Protein AF-A0A7S1SN44-F1 (afdb_monomer)

Structure (mmCIF, N/CA/C/O backbone):
data_AF-A0A7S1SN44-F1
#
_entry.id   AF-A0A7S1SN44-F1
#
loop_
_atom_site.group_PDB
_atom_site.id
_atom_site.type_symbol
_atom_site.label_atom_id
_atom_site.label_alt_id
_atom_site.label_comp_id
_atom_site.label_asym_id
_atom_site.label_entity_id
_atom_site.label_seq_id
_atom_site.pdbx_PDB_ins_code
_atom_site.Cartn_x
_atom_site.Cartn_y
_atom_site.Cartn_z
_atom_site.occupancy
_atom_site.B_iso_or_equiv
_atom_site.auth_seq_id
_atom_site.auth_comp_id
_atom_site.auth_asym_id
_atom_site.auth_atom_id
_atom_site.pdbx_PDB_model_num
ATOM 1 N N . GLY A 1 1 ? 2.705 11.035 12.540 1.00 63.16 1 GLY A N 1
ATOM 2 C CA . GLY A 1 1 ? 3.639 9.906 12.657 1.00 63.16 1 GLY A CA 1
ATOM 3 C C . GLY A 1 1 ? 4.925 10.201 11.920 1.00 63.16 1 GLY A C 1
ATOM 4 O O . GLY A 1 1 ? 4.952 11.113 11.094 1.00 63.16 1 GLY A O 1
ATOM 5 N N . GLU A 1 2 ? 5.963 9.446 12.253 1.00 80.94 2 GLU A N 1
ATOM 6 C CA . GLU A 1 2 ? 7.242 9.376 11.538 1.00 80.94 2 GLU A CA 1
ATOM 7 C C . GLU A 1 2 ? 7.059 8.723 10.154 1.00 80.94 2 GLU A C 1
ATOM 9 O O . GLU A 1 2 ? 6.075 8.010 9.936 1.00 80.94 2 GLU A O 1
ATOM 14 N N . VAL A 1 3 ? 7.963 9.007 9.213 1.00 87.00 3 VAL A N 1
ATOM 15 C CA . VAL A 1 3 ? 8.028 8.318 7.915 1.00 87.00 3 VAL A CA 1
ATOM 16 C C . VAL A 1 3 ? 8.972 7.133 8.061 1.00 87.00 3 VAL A C 1
ATOM 18 O O . VAL A 1 3 ? 10.129 7.312 8.424 1.00 87.00 3 VAL A O 1
ATOM 21 N N . MET A 1 4 ? 8.475 5.938 7.765 1.00 85.94 4 MET A N 1
ATOM 22 C CA . MET A 1 4 ? 9.231 4.695 7.847 1.00 85.94 4 MET A CA 1
ATOM 23 C C . MET A 1 4 ? 9.563 4.213 6.440 1.00 85.94 4 MET A C 1
ATOM 25 O O . MET A 1 4 ? 8.659 3.922 5.660 1.00 85.94 4 MET A O 1
ATOM 29 N N . SER A 1 5 ? 10.844 4.103 6.109 1.00 83.88 5 SER A N 1
ATOM 30 C CA . SER A 1 5 ? 11.276 3.480 4.854 1.00 83.88 5 SER A CA 1
ATOM 31 C C . SER A 1 5 ? 11.334 1.959 4.983 1.00 83.88 5 SER A C 1
ATOM 33 O O . SER A 1 5 ? 11.447 1.410 6.088 1.00 83.88 5 SER A O 1
ATOM 35 N N . PHE A 1 6 ? 11.309 1.264 3.848 1.00 82.75 6 PHE A N 1
ATOM 36 C CA . PHE A 1 6 ? 11.704 -0.139 3.802 1.00 82.75 6 PHE A CA 1
ATOM 37 C C . PHE A 1 6 ? 13.103 -0.265 4.396 1.00 82.75 6 PHE A C 1
ATOM 39 O O . PHE A 1 6 ? 14.068 0.311 3.900 1.00 82.75 6 PHE A O 1
ATOM 46 N N . ARG A 1 7 ? 13.196 -0.986 5.516 1.00 64.25 7 ARG A N 1
ATOM 47 C CA . ARG A 1 7 ? 14.428 -1.064 6.312 1.00 64.25 7 ARG A CA 1
ATOM 48 C C . ARG A 1 7 ? 15.567 -1.751 5.551 1.00 64.25 7 ARG A C 1
ATOM 50 O O . ARG A 1 7 ? 16.728 -1.512 5.861 1.00 64.25 7 ARG A O 1
ATOM 57 N N . TYR A 1 8 ? 15.217 -2.588 4.574 1.00 64.12 8 TYR A N 1
ATOM 58 C CA . TYR A 1 8 ? 16.136 -3.330 3.722 1.00 64.12 8 TYR A CA 1
ATOM 59 C C . TYR A 1 8 ? 15.647 -3.230 2.277 1.00 64.12 8 TYR A C 1
ATOM 61 O O . TYR A 1 8 ? 14.561 -3.714 1.965 1.00 64.12 8 TYR A O 1
ATOM 69 N N . SER A 1 9 ? 16.438 -2.596 1.411 1.00 57.69 9 SER A N 1
ATOM 70 C CA . SER A 1 9 ? 16.104 -2.374 -0.004 1.00 57.69 9 SER A CA 1
ATOM 71 C C . SER A 1 9 ? 15.942 -3.673 -0.800 1.00 57.69 9 SER A C 1
ATOM 73 O O . SER A 1 9 ? 15.189 -3.705 -1.764 1.00 57.69 9 SER A O 1
ATOM 75 N N . TRP A 1 10 ? 16.596 -4.752 -0.367 1.00 65.81 10 TRP A N 1
ATOM 76 C CA . TRP A 1 10 ? 16.558 -6.068 -1.016 1.00 65.81 10 TRP A CA 1
ATOM 77 C C . TRP A 1 10 ? 15.339 -6.920 -0.647 1.00 65.81 10 TRP A C 1
ATOM 79 O O . TRP A 1 10 ? 15.151 -7.985 -1.226 1.00 65.81 10 TRP A O 1
ATOM 89 N N . ASN A 1 11 ? 14.535 -6.510 0.338 1.00 75.50 11 ASN A N 1
ATOM 90 C CA . ASN A 1 11 ? 13.3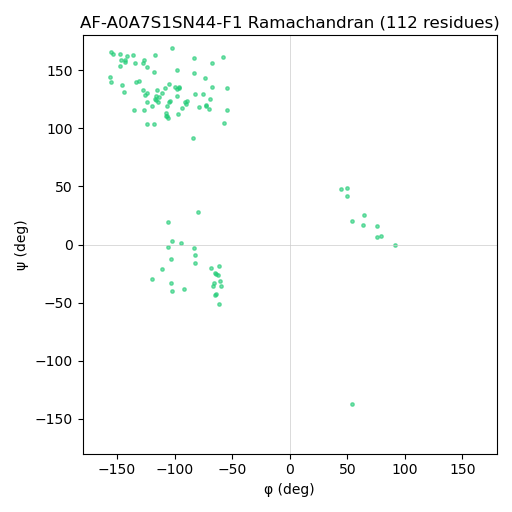53 -7.282 0.702 1.00 75.50 11 ASN A CA 1
ATOM 91 C C . ASN A 1 11 ? 12.254 -7.071 -0.343 1.00 75.50 11 ASN A C 1
ATOM 93 O O . ASN A 1 11 ? 11.865 -5.937 -0.619 1.00 75.50 11 ASN A O 1
ATOM 97 N N . GLU A 1 12 ? 11.693 -8.170 -0.846 1.00 85.62 12 GLU A N 1
ATOM 98 C CA . GLU A 1 12 ? 10.554 -8.141 -1.772 1.00 85.62 12 GLU A CA 1
ATOM 99 C C . GLU A 1 12 ? 9.294 -7.555 -1.120 1.00 85.62 12 GLU A C 1
ATOM 101 O O . GLU A 1 12 ? 8.440 -6.995 -1.803 1.00 85.62 12 GLU A O 1
ATOM 106 N N . TYR A 1 13 ? 9.184 -7.643 0.209 1.00 90.94 13 TYR A N 1
ATOM 107 C CA . TYR A 1 13 ? 8.064 -7.098 0.963 1.00 90.94 13 TYR A CA 1
ATOM 108 C C . TYR A 1 13 ? 8.460 -6.582 2.352 1.00 90.94 13 TYR A C 1
ATOM 110 O O . TYR A 1 13 ? 9.447 -6.999 2.965 1.00 90.94 13 TYR A O 1
ATOM 118 N N . GLN A 1 14 ? 7.624 -5.698 2.891 1.00 92.94 14 GLN A N 1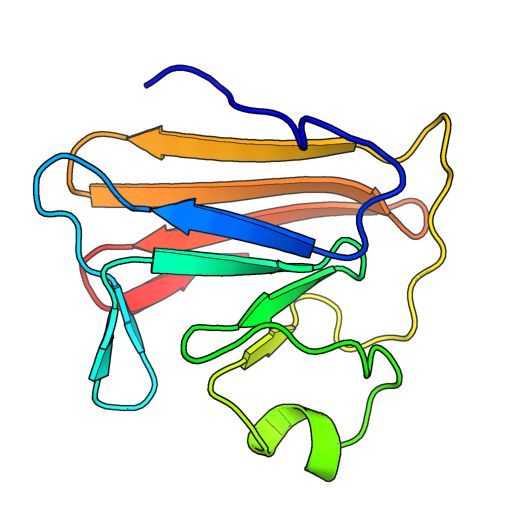
ATOM 119 C CA . GLN A 1 14 ? 7.655 -5.275 4.285 1.00 92.94 14 GLN A CA 1
ATOM 120 C C . GLN A 1 14 ? 6.291 -5.523 4.933 1.00 92.94 14 GLN A C 1
ATOM 122 O O . GLN A 1 14 ? 5.273 -4.980 4.502 1.00 92.94 14 GLN A O 1
ATOM 127 N N . HIS A 1 15 ? 6.274 -6.311 6.013 1.00 95.00 15 HIS A N 1
ATOM 128 C CA . HIS A 1 15 ? 5.097 -6.438 6.873 1.00 95.00 15 HIS A CA 1
ATOM 129 C C . HIS A 1 15 ? 5.008 -5.233 7.808 1.00 95.00 15 HIS A C 1
ATOM 131 O O . HIS A 1 15 ? 5.898 -5.008 8.632 1.00 95.00 15 HIS A O 1
ATOM 137 N N . ILE A 1 16 ? 3.926 -4.467 7.698 1.00 94.56 16 ILE A N 1
ATOM 138 C CA . ILE A 1 16 ? 3.660 -3.315 8.556 1.00 94.56 16 ILE A CA 1
ATOM 139 C C . ILE A 1 16 ? 2.473 -3.607 9.467 1.00 94.56 16 ILE A C 1
ATOM 141 O O . ILE A 1 16 ? 1.414 -4.049 9.024 1.00 94.56 16 ILE A O 1
ATOM 145 N N . ARG A 1 17 ? 2.645 -3.360 10.767 1.00 95.94 17 ARG A N 1
ATOM 146 C CA . ARG A 1 17 ? 1.558 -3.424 11.750 1.00 95.94 17 ARG A CA 1
ATOM 147 C C . ARG A 1 17 ? 1.033 -2.020 11.992 1.00 95.94 17 ARG A C 1
ATOM 149 O O . ARG A 1 17 ? 1.811 -1.121 12.303 1.00 95.94 17 ARG A O 1
ATOM 156 N N . PHE A 1 18 ? -0.275 -1.847 11.864 1.00 96.12 18 PHE A N 1
ATOM 157 C CA . PHE A 1 18 ? -0.909 -0.569 12.137 1.00 96.12 18 PHE A CA 1
ATOM 158 C C . PHE A 1 18 ? -0.966 -0.315 13.646 1.00 96.12 18 PHE A C 1
ATOM 160 O O . PHE A 1 18 ? -1.158 -1.230 14.449 1.00 96.12 18 PHE A O 1
ATOM 167 N N . ALA A 1 19 ? -0.790 0.943 14.035 1.00 94.81 19 ALA A N 1
ATOM 168 C CA . ALA A 1 19 ? -0.757 1.372 15.427 1.00 94.81 19 ALA A CA 1
ATOM 169 C C . ALA A 1 19 ? -2.074 2.033 15.862 1.00 94.81 19 ALA A C 1
ATOM 171 O O . ALA A 1 19 ? -2.937 2.353 15.044 1.00 94.81 19 ALA A O 1
ATOM 172 N N . GLY A 1 20 ? -2.230 2.262 17.170 1.00 94.00 20 GLY A N 1
ATOM 173 C CA . GLY A 1 20 ? -3.308 3.099 17.715 1.00 94.00 20 GLY A CA 1
ATOM 174 C C . GLY A 1 20 ? -4.728 2.574 17.486 1.00 94.00 20 GLY A C 1
ATOM 175 O O . GLY A 1 20 ? -5.673 3.342 17.599 1.00 94.00 20 GLY A O 1
ATOM 176 N N . GLY A 1 21 ? -4.894 1.294 17.141 1.00 95.19 21 GLY A N 1
ATOM 177 C CA . GLY A 1 21 ? -6.202 0.713 16.831 1.00 95.19 21 GLY A CA 1
ATOM 178 C C . GLY A 1 21 ? -6.723 1.026 15.426 1.00 95.19 21 GLY A C 1
ATOM 179 O O . GLY A 1 21 ? -7.859 0.657 15.131 1.00 95.19 21 GLY A O 1
ATOM 180 N N . PHE A 1 22 ? -5.916 1.651 14.556 1.00 97.62 22 PHE A N 1
ATOM 181 C CA . PHE A 1 22 ? -6.260 1.788 13.140 1.00 97.62 22 PHE A CA 1
ATOM 182 C C . PHE A 1 22 ? -6.565 0.415 12.538 1.00 97.62 22 PHE A C 1
ATOM 184 O O . PHE A 1 22 ? -5.831 -0.559 12.741 1.00 97.62 22 PHE A O 1
ATOM 191 N N . ARG A 1 23 ? -7.653 0.359 11.777 1.00 97.69 23 ARG A N 1
ATOM 192 C CA . ARG A 1 23 ? -8.072 -0.811 11.021 1.00 97.69 23 ARG A CA 1
ATOM 193 C C . ARG A 1 23 ? -8.452 -0.370 9.622 1.00 97.69 23 ARG A C 1
ATOM 195 O O . ARG A 1 23 ? -9.105 0.656 9.469 1.00 97.69 23 ARG A O 1
ATOM 202 N N . PHE A 1 24 ? -8.078 -1.169 8.633 1.00 98.50 24 PHE A N 1
ATOM 203 C CA . PHE A 1 24 ? -8.442 -0.934 7.245 1.00 98.50 24 PHE A CA 1
ATOM 204 C C . PHE A 1 24 ? -9.496 -1.955 6.791 1.00 98.50 24 PHE A C 1
ATOM 206 O O . PHE A 1 24 ? -9.182 -3.149 6.709 1.00 98.50 24 PHE A O 1
ATOM 213 N N . PRO A 1 25 ? -10.750 -1.536 6.547 1.00 98.25 25 PRO A N 1
ATOM 214 C CA . PRO A 1 25 ? -11.773 -2.389 5.950 1.00 98.25 25 PRO A CA 1
ATOM 215 C C . PRO A 1 25 ? -11.463 -2.662 4.473 1.00 98.25 25 PRO A C 1
ATOM 217 O O . PRO A 1 25 ? -11.468 -1.746 3.658 1.00 98.25 25 PRO A O 1
ATOM 220 N N . PHE A 1 26 ? -11.218 -3.921 4.107 1.00 98.19 26 PHE A N 1
ATOM 221 C CA . PHE A 1 26 ? -10.973 -4.313 2.718 1.00 98.19 26 PHE A CA 1
ATOM 222 C C . PHE A 1 26 ? -11.324 -5.777 2.469 1.00 98.19 26 PHE A C 1
ATOM 224 O O . PHE A 1 26 ? -11.058 -6.643 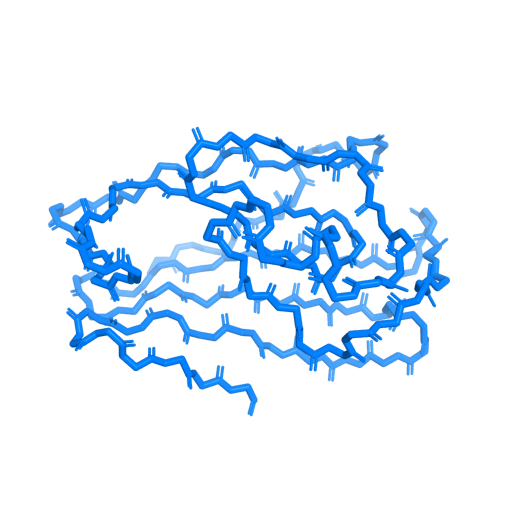3.306 1.00 98.19 26 PHE A O 1
ATOM 231 N N . ALA A 1 27 ? -11.931 -6.054 1.310 1.00 96.56 27 ALA A N 1
ATOM 232 C CA . ALA A 1 27 ? -12.373 -7.392 0.907 1.00 96.56 27 ALA A CA 1
ATOM 233 C C . ALA A 1 27 ? -13.210 -8.119 1.988 1.00 96.56 27 ALA A C 1
ATOM 235 O O . ALA A 1 27 ? -13.015 -9.299 2.268 1.00 96.56 27 ALA A O 1
ATOM 236 N N . GLY A 1 28 ? -14.124 -7.389 2.640 1.00 96.44 28 GLY A N 1
ATOM 237 C CA . GLY A 1 28 ? -15.021 -7.933 3.669 1.00 96.44 28 GLY A CA 1
ATOM 238 C C . GLY A 1 28 ? -14.371 -8.197 5.033 1.00 96.44 28 GLY A C 1
ATOM 239 O O . GLY A 1 28 ? -15.024 -8.750 5.916 1.00 96.44 28 GLY A O 1
ATOM 240 N N . ARG A 1 29 ? -13.105 -7.809 5.237 1.00 97.56 29 ARG A N 1
ATOM 241 C CA . ARG A 1 29 ? -12.367 -8.011 6.493 1.00 97.56 29 ARG A CA 1
ATOM 242 C C . ARG A 1 29 ? -11.765 -6.707 7.003 1.00 97.56 29 ARG A C 1
ATOM 244 O O . ARG A 1 29 ? -11.543 -5.767 6.250 1.00 97.56 29 ARG A O 1
ATOM 251 N N . SER A 1 30 ? -11.519 -6.656 8.309 1.00 97.69 30 SER A N 1
ATOM 252 C CA . SER A 1 30 ? -10.909 -5.509 8.979 1.00 97.69 30 SER A CA 1
ATOM 253 C C . SER A 1 30 ? -9.461 -5.836 9.338 1.00 97.69 30 SER A C 1
ATOM 255 O O . SER A 1 30 ? -9.208 -6.653 10.227 1.00 97.69 30 SER A O 1
ATOM 257 N N . HIS A 1 31 ? -8.516 -5.213 8.636 1.00 98.31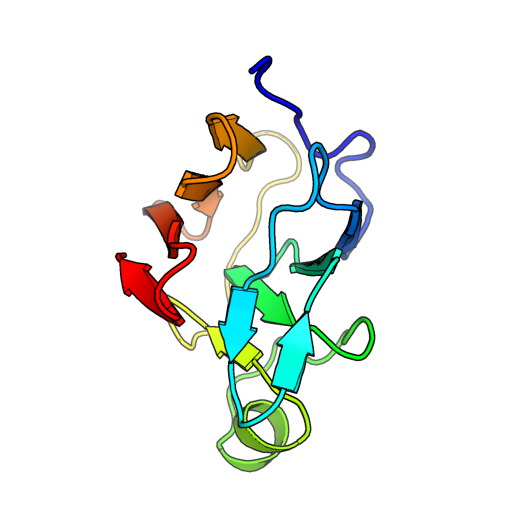 31 HIS A N 1
ATOM 258 C CA . HIS A 1 31 ? -7.092 -5.541 8.712 1.00 98.31 31 HIS A CA 1
ATOM 259 C C . HIS A 1 31 ? -6.346 -4.623 9.675 1.00 98.31 31 HIS A C 1
ATOM 261 O O . HIS A 1 31 ? -6.512 -3.406 9.643 1.00 98.31 31 HIS A O 1
ATOM 267 N N . SER A 1 32 ? -5.499 -5.206 10.524 1.00 97.75 32 SER A N 1
ATOM 268 C CA . SER A 1 32 ? -4.607 -4.483 11.450 1.00 97.75 32 SER A CA 1
ATOM 269 C C . SER A 1 32 ? -3.152 -4.427 10.966 1.00 97.75 32 SER A C 1
ATOM 271 O O . SER A 1 32 ? -2.269 -3.955 11.681 1.00 97.75 32 SER A O 1
ATOM 273 N N . SER A 1 33 ? -2.881 -4.962 9.781 1.00 97.75 33 SER A N 1
ATOM 274 C CA . SER A 1 33 ? -1.566 -4.975 9.151 1.00 97.75 33 SER A CA 1
ATOM 275 C C . SER A 1 33 ? -1.702 -5.085 7.641 1.00 97.75 33 SER A C 1
ATOM 277 O O . SER A 1 33 ? -2.762 -5.459 7.144 1.00 97.75 33 SER A O 1
ATOM 279 N N . ALA A 1 34 ? -0.612 -4.815 6.936 1.00 97.81 34 ALA A N 1
ATOM 280 C CA . ALA A 1 34 ? -0.493 -5.051 5.507 1.00 97.81 34 ALA A CA 1
ATOM 281 C C . ALA A 1 34 ? 0.924 -5.517 5.160 1.00 97.81 34 ALA A C 1
ATOM 283 O O . ALA A 1 34 ? 1.874 -5.272 5.908 1.00 97.81 34 ALA A O 1
ATOM 284 N N . TYR A 1 35 ? 1.056 -6.166 4.015 1.00 96.69 35 TYR A N 1
ATOM 285 C CA . TYR A 1 35 ? 2.319 -6.510 3.385 1.00 96.69 35 TYR A CA 1
ATOM 286 C C . TYR A 1 35 ? 2.470 -5.591 2.181 1.00 96.69 35 TYR A C 1
ATOM 288 O O . TYR A 1 35 ? 1.677 -5.642 1.244 1.00 96.69 35 TYR A O 1
ATOM 296 N N . ILE A 1 36 ? 3.449 -4.698 2.242 1.00 95.56 36 ILE A N 1
ATOM 297 C CA . ILE A 1 36 ? 3.772 -3.808 1.132 1.00 95.56 36 ILE A CA 1
ATOM 298 C C . ILE A 1 36 ? 4.806 -4.545 0.295 1.00 95.56 36 ILE A C 1
ATOM 300 O O . ILE A 1 36 ? 5.857 -4.895 0.825 1.00 95.56 36 ILE A O 1
ATOM 304 N N . SER A 1 37 ? 4.514 -4.803 -0.972 1.00 92.94 37 SER A N 1
ATOM 305 C CA . SER A 1 37 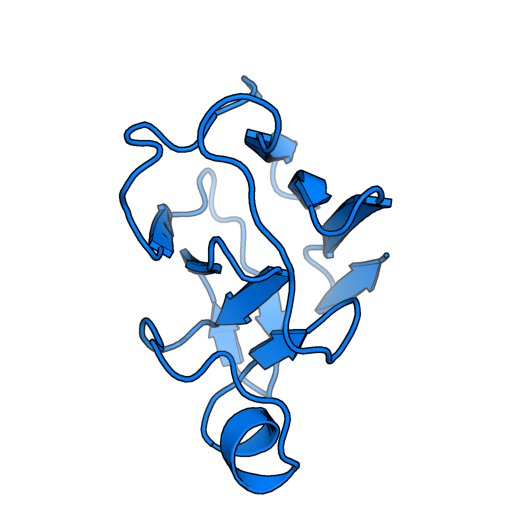? 5.496 -5.331 -1.911 1.00 92.94 37 SER A CA 1
ATOM 306 C C . SER A 1 37 ? 6.337 -4.198 -2.469 1.00 92.94 37 SER A C 1
ATOM 308 O O . SER A 1 37 ? 5.840 -3.087 -2.670 1.00 92.94 37 SER A O 1
ATOM 310 N N . ARG A 1 38 ? 7.602 -4.491 -2.762 1.00 88.75 38 ARG A N 1
ATOM 311 C CA . ARG A 1 38 ? 8.456 -3.575 -3.503 1.00 88.75 38 ARG A CA 1
ATOM 312 C C . ARG A 1 38 ? 7.891 -3.285 -4.901 1.00 88.75 38 ARG A C 1
ATOM 314 O O . ARG A 1 38 ? 7.946 -2.155 -5.372 1.00 88.75 38 ARG A O 1
ATOM 321 N N . GLU A 1 39 ? 7.210 -4.276 -5.466 1.00 88.88 39 GLU A N 1
ATOM 322 C CA . GLU A 1 39 ? 6.598 -4.333 -6.799 1.00 88.88 39 GLU A CA 1
ATOM 323 C C . GLU A 1 39 ? 5.239 -3.615 -6.897 1.00 88.88 39 GLU A C 1
ATOM 325 O O . GLU A 1 39 ? 4.384 -3.954 -7.712 1.00 88.88 39 GLU A O 1
ATOM 330 N N . GLY A 1 40 ? 5.003 -2.595 -6.066 1.00 92.25 40 GLY A N 1
ATOM 331 C CA . GLY A 1 40 ? 3.879 -1.668 -6.262 1.00 92.25 40 GLY A CA 1
ATOM 332 C C . GLY A 1 40 ? 2.493 -2.193 -5.889 1.00 92.25 40 GLY A C 1
ATOM 333 O O . GLY A 1 40 ? 1.475 -1.615 -6.289 1.00 92.25 40 GLY A O 1
ATOM 334 N N . PHE A 1 41 ? 2.423 -3.282 -5.124 1.00 95.25 41 PHE A N 1
ATOM 335 C CA . PHE A 1 41 ? 1.163 -3.813 -4.614 1.00 95.25 41 PHE A CA 1
ATOM 336 C C . PHE A 1 41 ? 1.170 -4.009 -3.100 1.00 95.25 41 PHE A C 1
ATOM 338 O O . PHE A 1 41 ? 2.210 -4.097 -2.452 1.00 95.25 41 PHE A O 1
ATOM 345 N N . ILE A 1 42 ? -0.029 -4.062 -2.529 1.00 97.38 42 ILE A N 1
ATOM 346 C CA . ILE A 1 42 ? -0.267 -4.248 -1.101 1.00 97.38 42 ILE A CA 1
ATOM 347 C C . ILE A 1 42 ? -1.210 -5.435 -0.933 1.00 97.38 42 ILE A C 1
ATOM 349 O O . ILE A 1 42 ? -2.270 -5.464 -1.558 1.00 97.38 42 ILE A O 1
ATOM 353 N N . THR A 1 43 ? -0.846 -6.388 -0.081 1.00 97.88 43 THR A N 1
ATOM 354 C CA . THR A 1 43 ? -1.707 -7.501 0.343 1.00 97.88 43 THR A CA 1
ATOM 355 C C . THR A 1 43 ? -1.972 -7.438 1.844 1.00 97.88 43 THR A C 1
ATOM 357 O O . THR A 1 43 ? -1.290 -6.728 2.586 1.00 97.88 43 THR A O 1
ATOM 360 N N . PHE A 1 44 ? -2.995 -8.153 2.315 1.00 97.62 44 PHE A N 1
ATOM 361 C CA . PHE A 1 44 ? -3.434 -8.047 3.714 1.00 97.62 44 PHE A CA 1
ATOM 362 C C . PHE A 1 44 ? -3.356 -9.348 4.515 1.00 97.62 44 PHE A C 1
ATOM 364 O O . PHE A 1 44 ? -3.120 -9.300 5.721 1.00 97.62 44 PHE A O 1
ATOM 371 N N . ASP A 1 45 ? -3.509 -10.498 3.857 1.00 94.44 45 ASP A N 1
ATOM 372 C CA . ASP A 1 45 ? -3.539 -11.801 4.533 1.00 94.44 45 ASP A CA 1
ATOM 373 C C . ASP A 1 45 ? -2.162 -12.465 4.628 1.00 94.44 45 ASP A C 1
ATOM 375 O O . ASP A 1 45 ? -1.833 -13.069 5.647 1.00 94.44 45 ASP A O 1
ATOM 379 N N . SER A 1 46 ? -1.351 -12.327 3.584 1.00 95.12 46 SER A N 1
ATOM 380 C CA . SER A 1 46 ? 0.016 -12.836 3.511 1.00 95.12 46 SER A CA 1
ATOM 381 C C . SER A 1 46 ? 0.833 -11.986 2.548 1.00 95.12 46 SER A C 1
ATOM 383 O O . SER A 1 46 ? 0.271 -11.262 1.722 1.00 95.12 46 SER A O 1
ATOM 385 N N . GLU A 1 47 ? 2.155 -12.110 2.612 1.00 93.94 47 GLU A N 1
ATOM 386 C CA . GLU A 1 47 ? 3.024 -11.715 1.505 1.00 93.94 47 GLU A CA 1
ATOM 387 C C . GLU A 1 47 ? 2.667 -12.464 0.212 1.00 93.94 47 GLU A C 1
ATOM 389 O O . GLU A 1 47 ? 2.001 -13.505 0.228 1.00 93.94 47 GLU A O 1
ATOM 394 N N . ASP A 1 48 ? 3.113 -11.909 -0.908 1.00 92.38 48 ASP A N 1
ATOM 395 C CA . ASP A 1 48 ? 3.019 -12.529 -2.221 1.00 92.38 48 ASP A CA 1
ATOM 396 C C . ASP A 1 48 ? 4.253 -12.126 -3.030 1.00 92.38 48 ASP A C 1
ATOM 398 O O . ASP A 1 48 ? 4.675 -10.969 -2.986 1.00 92.38 48 ASP A O 1
ATOM 402 N N . THR A 1 49 ? 4.828 -13.083 -3.750 1.00 89.88 49 THR A N 1
ATOM 403 C CA . THR A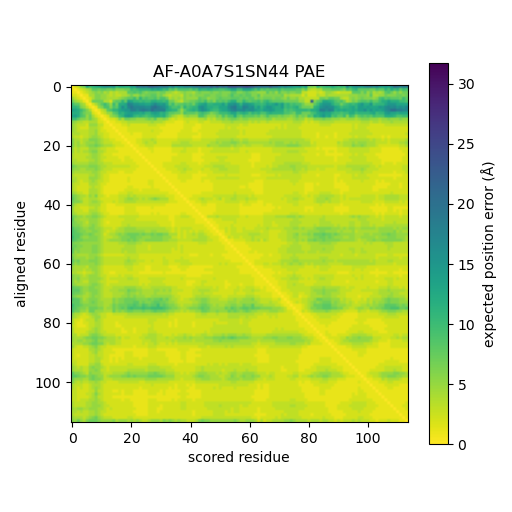 1 49 ? 6.008 -12.893 -4.604 1.00 89.88 49 THR A CA 1
ATOM 404 C C . THR A 1 49 ? 5.640 -12.886 -6.089 1.00 89.88 49 THR A C 1
ATOM 406 O O . THR A 1 49 ? 6.490 -12.672 -6.948 1.00 89.88 49 THR A O 1
ATOM 409 N N . ASN A 1 50 ? 4.359 -13.085 -6.426 1.00 89.31 50 ASN A N 1
ATOM 410 C CA . ASN A 1 50 ? 3.875 -13.000 -7.797 1.00 89.31 50 ASN A CA 1
ATOM 411 C C . ASN A 1 50 ? 3.556 -11.548 -8.188 1.00 89.31 50 ASN A C 1
ATOM 413 O O . 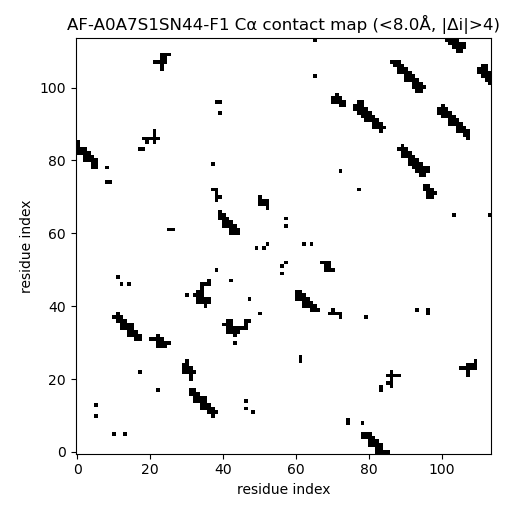ASN A 1 50 ? 2.426 -11.061 -8.010 1.00 89.31 50 ASN A O 1
ATOM 417 N N . TYR A 1 51 ? 4.569 -10.888 -8.747 1.00 86.50 51 TYR A N 1
ATOM 418 C CA . TYR A 1 51 ? 4.500 -9.536 -9.304 1.00 86.50 51 TYR A CA 1
ATOM 419 C C . TYR A 1 51 ? 3.958 -9.483 -10.738 1.00 86.50 51 TYR A C 1
ATOM 421 O O . TYR A 1 51 ? 3.499 -8.433 -11.178 1.00 86.50 51 TYR A O 1
ATOM 429 N N . SER A 1 52 ? 3.911 -10.614 -11.450 1.00 90.19 52 SER A N 1
ATOM 430 C CA . SER A 1 52 ? 3.381 -10.644 -12.812 1.00 90.19 52 SER A CA 1
ATOM 431 C C . SER A 1 52 ? 1.858 -10.400 -12.823 1.00 90.19 52 SER A C 1
ATOM 433 O O . SER A 1 52 ? 1.098 -11.110 -12.137 1.00 90.19 52 SER A O 1
ATOM 435 N N . PRO A 1 53 ? 1.368 -9.407 -13.589 1.00 91.75 53 PRO A N 1
ATOM 436 C CA . PRO A 1 53 ? -0.043 -9.052 -13.593 1.00 91.75 53 PRO A CA 1
ATOM 437 C C . PRO A 1 53 ? -0.877 -10.117 -14.316 1.00 91.75 53 PRO A C 1
ATOM 439 O O . PRO A 1 53 ? -0.729 -10.380 -15.507 1.00 91.75 53 PRO A O 1
ATOM 442 N N . SER A 1 54 ? -1.815 -10.720 -13.588 1.00 94.69 54 SER A N 1
ATOM 443 C CA . SER A 1 54 ? -2.889 -11.536 -14.154 1.00 94.69 54 SER A CA 1
ATOM 444 C C . SER A 1 54 ? -4.138 -11.402 -13.290 1.00 94.69 54 SER A C 1
ATOM 446 O O . SER A 1 54 ? -4.042 -11.113 -12.096 1.00 94.69 54 SER A O 1
ATOM 448 N N . LEU A 1 55 ? -5.333 -11.597 -13.855 1.00 95.31 55 LEU A N 1
ATOM 449 C CA . LEU A 1 55 ? -6.562 -11.549 -13.048 1.00 95.31 55 LEU A CA 1
ATOM 450 C C . LEU A 1 55 ? -6.524 -12.618 -11.949 1.00 95.31 55 LEU A C 1
ATOM 452 O O . LEU A 1 55 ? -6.952 -12.379 -10.824 1.00 95.31 55 LEU A O 1
ATOM 456 N N . ARG A 1 56 ? -5.938 -13.780 -12.259 1.00 94.25 56 ARG A N 1
ATOM 457 C CA . ARG A 1 56 ? -5.764 -14.872 -11.303 1.00 94.25 56 ARG A CA 1
ATOM 458 C C . ARG A 1 56 ? -4.889 -14.457 -10.122 1.00 94.25 56 ARG A C 1
ATOM 460 O O . ARG A 1 56 ? -5.312 -14.665 -8.995 1.00 94.25 56 ARG A O 1
ATOM 467 N N . SER A 1 57 ? -3.702 -13.892 -10.360 1.00 91.31 57 SER A N 1
ATOM 468 C CA . SER A 1 57 ? -2.807 -13.442 -9.280 1.00 91.31 57 SER A CA 1
ATOM 469 C C . SER A 1 57 ? -3.399 -12.266 -8.503 1.00 91.31 57 SER A C 1
ATOM 471 O O . SER A 1 57 ? -3.276 -12.219 -7.284 1.00 91.31 57 SER A O 1
ATOM 473 N N . HIS A 1 58 ? -4.114 -11.363 -9.178 1.00 94.69 58 HIS A N 1
ATOM 474 C CA . HIS A 1 58 ? -4.737 -10.205 -8.540 1.00 94.69 58 HIS A CA 1
ATOM 475 C C . HIS A 1 58 ? -5.841 -10.574 -7.548 1.00 94.69 58 HIS A C 1
ATOM 477 O O . HIS A 1 58 ? -5.897 -10.008 -6.464 1.00 94.69 58 HIS A O 1
ATOM 483 N N . PHE A 1 59 ? -6.707 -11.522 -7.917 1.00 94.69 59 PHE A N 1
ATOM 484 C CA . PHE A 1 59 ? -7.852 -11.925 -7.097 1.00 94.69 59 PHE A CA 1
ATOM 485 C C . PHE A 1 59 ? -7.577 -13.138 -6.199 1.00 94.69 59 PHE A C 1
ATOM 487 O O . PHE A 1 59 ? -8.476 -13.572 -5.482 1.00 94.69 59 PHE A O 1
ATOM 494 N N . LEU A 1 60 ? -6.359 -13.695 -6.219 1.00 94.38 60 LEU A N 1
ATOM 495 C CA . LEU A 1 60 ? -5.984 -14.817 -5.350 1.00 94.38 60 LEU A CA 1
ATOM 496 C C . LEU A 1 60 ? -5.969 -14.417 -3.869 1.00 94.38 60 LEU A C 1
ATOM 498 O O . LEU A 1 60 ? -6.277 -15.234 -3.005 1.00 94.38 60 LEU A O 1
ATOM 502 N N . LEU A 1 61 ? -5.612 -13.162 -3.593 1.00 94.69 61 LEU A N 1
ATOM 503 C CA . LEU A 1 61 ? -5.528 -12.571 -2.262 1.00 94.69 61 LEU A CA 1
ATOM 504 C C . LEU A 1 61 ? -6.197 -11.192 -2.283 1.00 94.69 61 LEU A C 1
ATOM 506 O O . LEU A 1 61 ? -6.229 -10.552 -3.336 1.00 94.69 61 LEU A O 1
ATOM 510 N N . PRO A 1 62 ? -6.674 -10.673 -1.138 1.00 96.88 62 PRO A N 1
ATOM 511 C CA . PRO A 1 62 ? -7.005 -9.260 -1.018 1.00 96.88 62 PRO A CA 1
ATOM 512 C C . PRO A 1 62 ? -5.775 -8.415 -1.365 1.00 96.88 62 PRO A C 1
ATOM 514 O O . PRO A 1 62 ? -4.832 -8.332 -0.575 1.00 96.88 62 PRO A O 1
ATOM 517 N N . ARG A 1 63 ? -5.787 -7.816 -2.559 1.00 97.06 63 ARG A N 1
ATOM 518 C CA . ARG A 1 63 ? -4.660 -7.089 -3.141 1.00 97.06 63 ARG A CA 1
ATOM 519 C C . ARG A 1 63 ? -5.106 -5.725 -3.659 1.00 97.06 63 ARG A C 1
ATOM 521 O O . ARG A 1 63 ? -6.164 -5.595 -4.267 1.00 97.06 63 ARG A O 1
ATOM 528 N N . ILE A 1 64 ? -4.264 -4.718 -3.458 1.00 97.69 64 ILE A N 1
ATOM 529 C CA . ILE A 1 64 ? -4.337 -3.421 -4.134 1.00 97.69 64 ILE A CA 1
ATOM 530 C C . ILE A 1 64 ? -3.091 -3.307 -5.009 1.00 97.69 64 ILE A C 1
ATOM 532 O O . ILE A 1 64 ? -1.980 -3.398 -4.497 1.00 97.69 64 ILE A O 1
ATOM 536 N N . SER A 1 65 ? -3.263 -3.109 -6.314 1.00 95.50 65 SER A N 1
ATOM 537 C CA . SER A 1 65 ? -2.166 -2.913 -7.271 1.00 95.50 65 SER A CA 1
ATOM 538 C C . SER A 1 65 ? -2.388 -1.592 -7.990 1.00 95.50 65 SER A C 1
ATOM 540 O O . SER A 1 65 ? -3.252 -1.525 -8.857 1.00 95.50 65 SER A O 1
ATOM 542 N N . ALA A 1 66 ? -1.643 -0.547 -7.623 1.00 93.12 66 ALA A N 1
ATOM 543 C CA . ALA A 1 66 ? -1.922 0.805 -8.111 1.00 93.12 66 ALA A CA 1
ATOM 544 C C . ALA A 1 66 ? -1.747 0.935 -9.630 1.00 93.12 66 ALA A C 1
ATOM 546 O O . ALA A 1 66 ? -2.586 1.528 -10.301 1.00 93.12 66 ALA A O 1
ATOM 547 N N . LEU A 1 67 ? -0.677 0.340 -10.162 1.00 93.88 67 LEU A N 1
ATOM 548 C CA . LEU A 1 67 ? -0.347 0.393 -11.588 1.00 93.88 67 LEU A CA 1
ATOM 549 C C . LEU A 1 67 ? -0.687 -0.894 -12.347 1.00 93.88 67 LEU A C 1
ATOM 551 O O . LEU A 1 67 ? -0.665 -0.890 -13.571 1.00 93.88 67 LEU A O 1
ATOM 555 N N . TYR A 1 68 ? -0.994 -1.982 -11.632 1.00 94.81 68 TYR A N 1
ATOM 556 C CA . TYR A 1 68 ? -1.327 -3.292 -12.208 1.00 94.81 68 TYR A CA 1
ATOM 557 C C . TYR A 1 68 ? -0.389 -3.723 -13.358 1.00 94.81 68 TYR A C 1
ATOM 559 O O . TYR A 1 68 ? -0.826 -4.137 -14.430 1.00 94.81 68 TYR A O 1
ATOM 567 N N . SER A 1 69 ? 0.918 -3.604 -13.134 1.00 92.69 69 SER A N 1
ATOM 568 C CA . SER A 1 69 ? 1.953 -3.874 -14.132 1.00 92.69 69 SER A CA 1
ATOM 569 C C . SER A 1 69 ? 3.090 -4.679 -13.513 1.00 92.69 69 SER A C 1
ATOM 571 O O . SER A 1 69 ? 3.223 -4.723 -12.293 1.00 92.69 69 SER A O 1
ATOM 573 N N . ASP A 1 70 ? 3.904 -5.280 -14.375 1.00 90.94 70 ASP A N 1
ATOM 574 C CA . ASP A 1 70 ? 5.262 -5.697 -14.036 1.00 90.94 70 ASP A CA 1
ATOM 575 C C . ASP A 1 70 ? 6.123 -4.428 -13.935 1.00 90.94 70 ASP A C 1
ATOM 577 O O . ASP A 1 70 ? 6.131 -3.628 -14.881 1.00 90.94 70 ASP A O 1
ATOM 581 N N . LEU A 1 71 ? 6.715 -4.163 -12.768 1.00 91.25 71 LEU A N 1
ATOM 582 C CA . LEU A 1 71 ? 7.368 -2.890 -12.470 1.00 91.25 71 LEU A CA 1
ATOM 583 C C . LEU A 1 71 ? 8.889 -3.040 -12.510 1.00 91.25 71 LEU A C 1
ATOM 585 O O . LEU A 1 71 ? 9.471 -3.985 -12.000 1.00 91.25 71 LEU A O 1
ATOM 589 N N . LEU A 1 72 ? 9.557 -2.054 -13.099 1.00 89.94 72 LEU A N 1
ATOM 590 C CA . LEU A 1 72 ? 11.004 -1.910 -13.019 1.00 89.94 72 LEU A CA 1
ATOM 591 C C . LEU A 1 72 ? 11.380 -1.218 -11.712 1.00 89.94 72 LEU A C 1
ATOM 593 O O . LEU A 1 72 ? 10.855 -0.144 -11.401 1.00 89.94 72 LEU A O 1
ATOM 597 N N . ILE A 1 73 ? 12.314 -1.807 -10.968 1.00 88.06 73 ILE A N 1
ATOM 598 C CA . ILE A 1 73 ? 12.775 -1.268 -9.691 1.00 88.06 73 ILE A CA 1
ATOM 599 C C . ILE A 1 73 ? 14.294 -1.137 -9.679 1.00 88.06 73 ILE A C 1
ATOM 601 O O . ILE A 1 73 ? 15.018 -2.061 -10.041 1.00 88.06 73 ILE A O 1
ATOM 605 N N . SER A 1 74 ? 14.770 0.021 -9.228 1.00 87.56 74 SER A N 1
ATOM 606 C CA . SER A 1 74 ? 16.178 0.309 -8.975 1.00 87.56 74 SER A CA 1
ATOM 607 C C . SER A 1 74 ? 16.493 0.134 -7.488 1.00 87.56 74 SER A C 1
ATOM 609 O O . SER A 1 74 ? 15.772 0.628 -6.619 1.00 87.56 74 SER A O 1
ATOM 611 N N . ASP A 1 75 ? 17.593 -0.550 -7.169 1.00 82.31 75 ASP A N 1
ATOM 612 C CA . ASP A 1 75 ? 18.112 -0.659 -5.794 1.00 82.31 75 ASP A CA 1
ATOM 613 C C . ASP A 1 75 ? 18.655 0.661 -5.247 1.00 82.31 75 ASP A C 1
ATOM 615 O O . ASP A 1 75 ? 18.760 0.823 -4.031 1.00 82.31 75 ASP A O 1
ATOM 619 N N . THR A 1 76 ? 18.984 1.603 -6.131 1.00 82.12 76 THR A N 1
ATOM 620 C CA . THR A 1 76 ? 19.567 2.898 -5.771 1.00 82.12 76 THR A CA 1
ATOM 621 C C . THR A 1 76 ? 18.563 4.039 -5.825 1.00 82.12 76 THR A C 1
ATOM 623 O O . THR A 1 76 ? 18.654 4.955 -5.009 1.00 82.12 76 THR A O 1
ATOM 626 N N . ASP A 1 77 ? 17.602 3.979 -6.748 1.00 85.56 77 ASP A N 1
ATOM 627 C CA . ASP A 1 77 ? 16.726 5.117 -7.060 1.00 85.56 77 ASP A CA 1
ATOM 628 C C . ASP A 1 77 ? 15.276 4.897 -6.627 1.00 85.56 77 ASP A C 1
ATOM 630 O O . ASP A 1 77 ? 14.537 5.867 -6.436 1.00 85.56 77 ASP A O 1
ATOM 634 N N . SER A 1 78 ? 14.861 3.639 -6.435 1.00 90.56 78 SER A N 1
ATOM 635 C CA . SER A 1 78 ? 13.514 3.339 -5.965 1.00 90.56 78 SER A CA 1
ATOM 636 C C . SER A 1 78 ? 13.465 3.299 -4.442 1.00 90.56 78 SER A C 1
ATOM 638 O O . SER A 1 78 ? 14.158 2.515 -3.792 1.00 90.56 78 SER A O 1
ATOM 640 N N . VAL A 1 79 ? 12.589 4.112 -3.859 1.00 91.38 79 VAL A N 1
ATOM 641 C CA . VAL A 1 79 ? 12.392 4.189 -2.410 1.00 91.38 79 VAL A CA 1
ATOM 642 C C . VAL A 1 79 ? 10.935 3.938 -2.088 1.00 91.38 79 VAL A C 1
ATOM 644 O O . VAL A 1 79 ? 10.038 4.575 -2.637 1.00 91.38 79 VAL A O 1
ATOM 647 N N . ILE A 1 80 ? 10.703 3.035 -1.142 1.00 93.12 80 ILE A N 1
ATOM 648 C CA . ILE A 1 80 ? 9.369 2.762 -0.626 1.00 93.12 80 ILE A CA 1
ATOM 649 C C . ILE A 1 80 ? 9.342 3.134 0.837 1.00 93.12 80 ILE A C 1
ATOM 651 O O . ILE A 1 80 ? 10.199 2.730 1.628 1.00 93.12 80 ILE A O 1
ATOM 655 N N . SER A 1 81 ? 8.357 3.944 1.187 1.00 94.56 81 SER A N 1
ATOM 656 C CA . SER A 1 81 ? 8.157 4.409 2.548 1.00 94.56 81 SER A CA 1
ATOM 657 C C . SER A 1 81 ? 6.681 4.450 2.885 1.00 94.56 81 SER A C 1
ATOM 659 O O . SER A 1 81 ? 5.820 4.419 2.010 1.00 94.56 81 SER A O 1
ATOM 661 N N . TRP A 1 82 ? 6.368 4.508 4.169 1.00 95.94 82 TRP A N 1
ATOM 662 C CA . TRP A 1 82 ? 5.002 4.634 4.631 1.00 95.94 82 TRP A CA 1
ATOM 663 C C . TRP A 1 82 ? 4.917 5.521 5.864 1.00 95.94 82 TRP A C 1
ATOM 665 O O . TRP A 1 82 ? 5.879 5.717 6.610 1.00 95.94 82 TRP A O 1
ATOM 675 N N . LYS A 1 83 ? 3.733 6.083 6.075 1.00 96.25 83 LYS A N 1
ATOM 676 C CA . LYS A 1 83 ? 3.423 6.919 7.228 1.00 96.25 83 LYS A CA 1
ATOM 677 C C . LYS A 1 83 ? 1.996 6.668 7.671 1.00 96.25 83 LYS A C 1
ATOM 679 O O . LYS A 1 83 ? 1.064 6.752 6.876 1.00 96.25 83 LYS A O 1
ATOM 684 N N . GLN A 1 84 ? 1.827 6.443 8.968 1.00 96.81 84 GLN A N 1
ATOM 685 C CA . GLN A 1 84 ? 0.517 6.452 9.607 1.00 96.81 84 GLN A CA 1
ATOM 686 C C . GLN A 1 84 ? 0.234 7.825 10.240 1.00 96.81 84 GLN A C 1
ATOM 688 O O . GLN A 1 84 ? 1.088 8.426 10.912 1.00 96.81 84 GLN A O 1
ATOM 693 N N . VAL A 1 85 ? -0.983 8.329 10.030 1.00 95.06 85 VAL A N 1
ATOM 694 C CA . VAL A 1 85 ? -1.494 9.573 10.617 1.00 95.06 85 VAL A CA 1
ATOM 695 C C . VAL A 1 85 ? -2.699 9.239 11.492 1.00 95.06 85 VAL A C 1
ATOM 697 O O . VAL A 1 85 ? -3.786 8.958 10.993 1.00 95.06 85 VAL A O 1
ATOM 700 N N . GLY A 1 86 ? -2.474 9.239 12.810 1.00 92.25 86 GLY A N 1
ATOM 701 C CA . GLY A 1 86 ? -3.504 8.921 13.798 1.00 92.25 86 GLY A CA 1
ATOM 702 C C . GLY A 1 86 ? -4.163 7.567 13.532 1.00 92.25 86 GLY A C 1
ATOM 703 O O . GLY A 1 86 ? -3.492 6.589 13.194 1.00 92.25 86 GLY A O 1
ATOM 704 N N . THR A 1 87 ? -5.485 7.538 13.670 1.00 95.12 87 THR A N 1
ATOM 705 C CA . THR A 1 87 ? -6.348 6.397 13.336 1.00 95.12 87 THR A CA 1
ATOM 706 C C . THR A 1 87 ? -7.136 6.628 12.051 1.00 95.12 87 THR A C 1
ATOM 708 O O . THR A 1 87 ? -8.142 5.966 11.832 1.00 95.12 87 THR A O 1
ATOM 711 N N . GLU A 1 88 ? -6.699 7.562 11.207 1.00 95.56 88 GLU A N 1
ATOM 712 C CA . GLU A 1 88 ? -7.453 7.999 10.028 1.00 95.56 88 GLU A CA 1
ATOM 713 C C . GLU A 1 88 ? -6.912 7.382 8.743 1.00 95.56 88 GLU A C 1
ATOM 715 O O . GLU A 1 88 ? -7.688 7.006 7.866 1.00 95.56 88 GLU A O 1
ATOM 720 N N . ARG A 1 89 ? -5.580 7.290 8.614 1.00 96.94 89 ARG A N 1
ATOM 721 C CA . ARG A 1 89 ? -4.944 6.909 7.350 1.00 96.94 89 ARG A CA 1
ATOM 722 C C . ARG A 1 89 ? -3.547 6.320 7.514 1.00 96.94 89 ARG A C 1
ATOM 724 O O . ARG A 1 89 ? -2.738 6.808 8.309 1.00 96.94 89 ARG A O 1
ATOM 731 N N . VAL A 1 90 ? -3.240 5.353 6.656 1.00 98.31 90 VAL A N 1
ATOM 732 C CA . VAL A 1 90 ? -1.886 4.875 6.357 1.00 98.31 90 VAL A CA 1
ATOM 733 C C . VAL A 1 90 ? -1.586 5.171 4.892 1.00 98.31 90 VAL A C 1
ATOM 735 O O . VAL A 1 90 ? -2.333 4.745 4.020 1.00 98.31 90 VAL A O 1
ATOM 738 N N . THR A 1 91 ? -0.506 5.893 4.610 1.00 98.06 91 THR A N 1
ATOM 739 C CA . THR A 1 91 ? -0.079 6.210 3.240 1.00 98.06 91 THR A CA 1
ATOM 740 C C . THR A 1 91 ? 1.241 5.526 2.941 1.00 98.06 91 THR A C 1
ATOM 742 O O . THR A 1 91 ? 2.203 5.704 3.685 1.00 98.06 91 THR A O 1
ATOM 745 N N . ILE A 1 92 ? 1.278 4.776 1.846 1.00 97.56 92 ILE A N 1
ATOM 746 C CA . ILE A 1 92 ? 2.464 4.160 1.261 1.00 97.56 92 ILE A CA 1
ATOM 747 C C . ILE A 1 92 ? 2.903 5.046 0.097 1.00 97.56 92 ILE A C 1
ATOM 749 O O . ILE A 1 92 ? 2.067 5.507 -0.673 1.00 97.56 92 ILE A O 1
ATOM 753 N N . THR A 1 93 ? 4.197 5.311 -0.019 1.00 96.62 93 THR A N 1
ATOM 754 C CA . THR A 1 93 ? 4.806 6.079 -1.107 1.00 96.62 93 THR A CA 1
ATOM 755 C C . THR A 1 93 ? 5.762 5.176 -1.859 1.00 96.62 93 THR A C 1
ATOM 757 O O . THR A 1 93 ? 6.669 4.612 -1.249 1.00 96.62 93 THR A O 1
ATOM 760 N N . PHE A 1 94 ? 5.559 5.083 -3.167 1.00 95.12 94 PHE A N 1
ATOM 761 C CA . PHE A 1 94 ? 6.459 4.447 -4.114 1.00 95.12 94 PHE A CA 1
ATOM 762 C C . PHE A 1 94 ? 7.137 5.562 -4.900 1.00 95.12 94 PHE A C 1
ATOM 764 O O . PHE A 1 94 ? 6.485 6.278 -5.658 1.00 95.12 94 PHE A O 1
ATOM 771 N N . GLN A 1 95 ? 8.429 5.751 -4.670 1.00 94.81 95 GLN A N 1
ATOM 772 C CA . GLN A 1 95 ? 9.243 6.737 -5.364 1.00 94.81 95 GLN A CA 1
ATOM 773 C C . GLN A 1 95 ? 10.189 6.013 -6.317 1.00 94.81 95 GLN A C 1
ATOM 775 O O . GLN A 1 95 ? 10.804 5.028 -5.918 1.00 94.81 95 GLN A O 1
ATOM 780 N N . GLY A 1 96 ? 10.314 6.501 -7.550 1.00 92.75 96 GLY A N 1
ATOM 781 C CA . GLY A 1 96 ? 11.244 5.974 -8.548 1.00 92.75 96 GLY A CA 1
ATOM 782 C C . GLY A 1 96 ? 10.948 4.537 -8.976 1.00 92.75 96 GLY A C 1
ATOM 783 O O . GLY A 1 96 ? 11.870 3.827 -9.361 1.00 92.75 96 GLY A O 1
ATOM 784 N N . VAL A 1 97 ? 9.700 4.072 -8.867 1.00 91.44 97 VAL A N 1
ATOM 785 C CA . VAL A 1 97 ? 9.289 2.727 -9.303 1.00 91.44 97 VAL A CA 1
ATOM 786 C C . 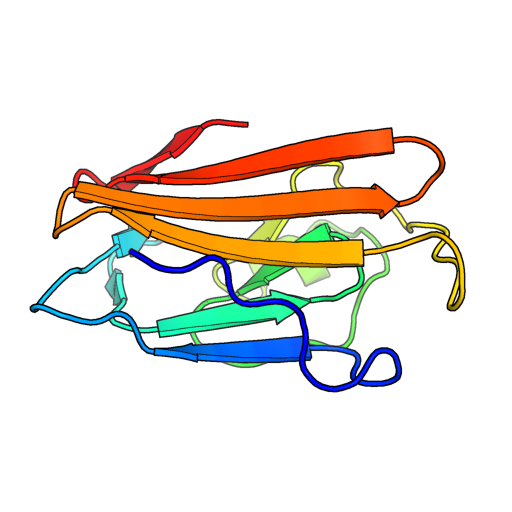VAL A 1 97 ? 8.755 2.841 -10.727 1.00 91.44 97 VAL A C 1
ATOM 788 O O . VAL A 1 97 ? 7.768 3.537 -10.947 1.00 91.44 97 VAL A O 1
ATOM 791 N N . SER A 1 98 ? 9.396 2.182 -11.695 1.00 91.31 98 SER A N 1
ATOM 792 C CA . SER A 1 98 ? 9.106 2.319 -13.137 1.00 91.31 98 SER A CA 1
ATOM 793 C C . SER A 1 98 ? 9.053 3.779 -13.591 1.00 91.31 98 SER A C 1
ATOM 795 O O . SER A 1 98 ? 8.071 4.219 -14.191 1.00 91.31 98 SER A O 1
ATOM 797 N N . ASP A 1 99 ? 10.067 4.556 -13.198 1.00 89.12 99 ASP A N 1
ATOM 798 C CA . ASP A 1 99 ? 10.169 6.004 -13.434 1.00 89.12 99 ASP A CA 1
ATOM 799 C C . ASP A 1 99 ? 8.958 6.821 -12.940 1.00 89.12 99 ASP A C 1
ATOM 801 O O . ASP A 1 99 ? 8.737 7.959 -13.354 1.00 89.12 99 ASP A O 1
ATOM 805 N N . SER A 1 100 ? 8.174 6.254 -12.019 1.00 90.94 100 SER A N 1
ATOM 806 C CA . SER A 1 100 ? 6.954 6.853 -11.487 1.00 90.94 100 SER A CA 1
ATOM 807 C C . SER A 1 100 ? 7.057 7.105 -9.986 1.00 90.94 100 SER A C 1
ATOM 809 O O . SER A 1 100 ? 7.688 6.359 -9.234 1.00 90.94 100 SER A O 1
ATOM 811 N N . ASN A 1 101 ? 6.378 8.166 -9.547 1.00 95.00 101 ASN A N 1
ATOM 812 C CA . ASN A 1 101 ? 6.176 8.498 -8.142 1.00 95.00 101 ASN A CA 1
ATOM 813 C C . ASN A 1 101 ? 4.676 8.506 -7.865 1.00 95.00 101 ASN A C 1
ATOM 815 O O . ASN A 1 101 ? 3.947 9.292 -8.470 1.00 95.00 101 ASN A O 1
ATOM 819 N N . TYR A 1 102 ? 4.217 7.652 -6.959 1.00 96.38 102 TYR A N 1
ATOM 820 C CA . TYR A 1 102 ? 2.806 7.569 -6.598 1.00 96.38 102 TYR A CA 1
ATOM 821 C C . TYR A 1 102 ? 2.634 7.180 -5.133 1.00 96.38 102 TYR A C 1
ATOM 823 O O . TYR A 1 102 ? 3.561 6.715 -4.461 1.00 96.38 102 TYR A O 1
ATOM 831 N N . GLN A 1 103 ? 1.430 7.400 -4.620 1.00 97.44 103 GLN A N 1
ATOM 832 C CA . GLN A 1 103 ? 1.069 7.036 -3.262 1.00 97.44 103 GLN A CA 1
ATOM 833 C C . GLN A 1 103 ? -0.153 6.129 -3.274 1.00 97.44 103 GLN A C 1
ATOM 835 O O . GLN A 1 103 ? -0.968 6.181 -4.180 1.00 97.44 103 GLN A O 1
ATOM 840 N N . VAL A 1 104 ? -0.279 5.293 -2.250 1.00 98.25 104 VAL A N 1
ATOM 841 C CA . VAL A 1 104 ? -1.502 4.543 -1.971 1.00 98.25 104 VAL A CA 1
ATOM 842 C C . VAL A 1 104 ? -1.878 4.818 -0.528 1.00 98.25 104 VAL A C 1
ATOM 844 O O . VAL A 1 104 ? -1.135 4.496 0.398 1.00 98.25 104 VAL A O 1
ATOM 847 N N . SER A 1 105 ? -3.022 5.459 -0.328 1.00 98.25 105 SER A N 1
ATOM 848 C CA . SER A 1 105 ? -3.561 5.791 0.984 1.00 98.25 105 SER A CA 1
ATOM 849 C C . SER A 1 105 ? -4.720 4.874 1.337 1.00 98.25 105 SER A C 1
ATOM 851 O O . SER A 1 105 ? -5.722 4.828 0.630 1.00 98.25 105 SER A O 1
ATOM 853 N N . LEU A 1 106 ? -4.577 4.188 2.466 1.00 98.50 106 LEU A N 1
ATOM 854 C CA . LEU A 1 106 ? -5.583 3.348 3.101 1.00 98.50 106 LEU A CA 1
A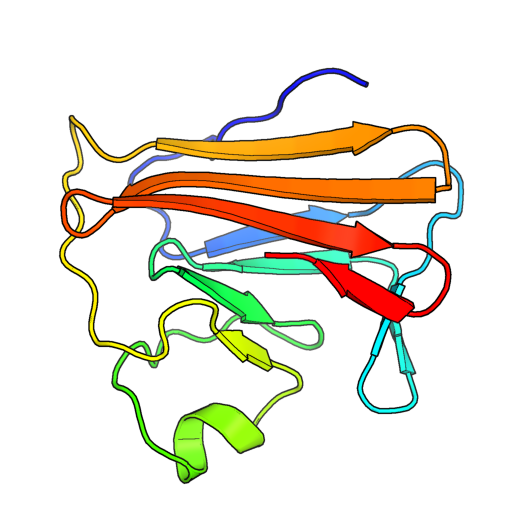TOM 855 C C . LEU A 1 106 ? -6.270 4.170 4.191 1.00 98.50 106 LEU A C 1
ATOM 857 O O . LEU A 1 106 ? -5.621 4.546 5.173 1.00 98.50 106 LEU A O 1
ATOM 861 N N . LEU A 1 107 ? -7.549 4.487 4.016 1.00 98.44 107 LEU A N 1
ATOM 862 C CA . LEU A 1 107 ? -8.322 5.276 4.974 1.00 98.44 107 LEU A CA 1
ATOM 863 C C . LEU A 1 107 ? -9.152 4.362 5.882 1.00 98.44 107 LEU A C 1
ATOM 865 O O . LEU A 1 107 ? -9.571 3.278 5.485 1.00 98.44 107 LEU A O 1
ATOM 869 N N . ALA A 1 108 ? -9.398 4.797 7.117 1.00 97.62 108 ALA A N 1
ATOM 870 C CA . ALA A 1 108 ? -10.104 4.000 8.126 1.00 97.62 108 ALA A CA 1
ATOM 871 C C . ALA A 1 108 ? -11.553 3.635 7.742 1.00 97.62 108 ALA A C 1
ATOM 873 O O . ALA A 1 108 ? -12.125 2.703 8.305 1.00 97.62 108 ALA A O 1
ATOM 874 N N . ASP A 1 109 ? -12.137 4.347 6.779 1.00 97.56 109 ASP A N 1
ATOM 875 C CA . ASP A 1 109 ? -13.458 4.077 6.207 1.00 97.56 109 ASP A CA 1
ATOM 876 C C . ASP A 1 109 ? -13.447 2.999 5.102 1.00 97.56 109 ASP A C 1
ATOM 878 O O . ASP A 1 109 ? -14.504 2.619 4.605 1.00 97.56 109 ASP A O 1
ATOM 882 N N . GLY A 1 110 ? -12.271 2.477 4.737 1.00 97.75 110 GLY A N 1
ATOM 883 C CA . GLY A 1 110 ? -12.088 1.497 3.662 1.00 97.75 110 GLY A CA 1
ATOM 884 C C . GLY A 1 110 ? -11.794 2.116 2.295 1.00 97.75 110 GLY A C 1
ATOM 885 O O . GLY A 1 110 ? -11.570 1.383 1.331 1.00 97.75 110 GLY A O 1
ATOM 886 N N . THR A 1 111 ? -11.747 3.446 2.192 1.00 98.31 111 THR A N 1
ATOM 887 C CA . THR A 1 111 ? -11.372 4.128 0.953 1.00 98.31 111 THR A CA 1
ATOM 888 C C . THR A 1 111 ? -9.899 3.874 0.627 1.00 98.31 111 THR A C 1
ATOM 890 O O . THR A 1 111 ? -9.018 3.984 1.486 1.00 98.31 111 THR A O 1
ATOM 893 N N . VAL A 1 112 ? -9.630 3.574 -0.645 1.00 98.25 112 VAL A N 1
ATOM 894 C CA . VAL A 1 112 ? -8.287 3.581 -1.234 1.00 98.25 112 VAL A CA 1
ATOM 895 C C . VAL A 1 112 ? -8.162 4.834 -2.091 1.00 98.25 112 VAL A C 1
ATOM 897 O O . VAL A 1 112 ? -8.960 5.029 -3.004 1.00 98.25 112 VAL A O 1
ATOM 900 N N . ALA A 1 113 ? -7.167 5.673 -1.809 1.00 97.56 113 ALA A N 1
ATOM 901 C CA . ALA A 1 113 ? -6.826 6.829 -2.638 1.00 97.56 113 ALA A CA 1
ATOM 902 C C . ALA A 1 113 ? -5.432 6.645 -3.248 1.00 97.56 113 ALA A C 1
ATOM 904 O O . ALA A 1 113 ? -4.502 6.267 -2.530 1.00 97.56 113 ALA A O 1
ATOM 905 N N . ILE A 1 114 ? -5.309 6.897 -4.553 1.00 93.56 114 ILE A N 1
ATOM 906 C CA . ILE A 1 114 ? -4.081 6.755 -5.351 1.00 93.56 114 ILE A CA 1
ATOM 907 C C . ILE A 1 114 ? -3.776 8.094 -6.015 1.00 93.56 114 ILE A C 1
ATOM 909 O O . ILE A 1 114 ? -4.742 8.688 -6.547 1.00 93.56 114 ILE A O 1
#

Organism: NCBI:txid63592

pLDDT: mean 92.36, std 7.69, range [57.69, 98.5]

Secondary structure (DSSP, 8-state):
---EE-S-TT-SEEEEEPPTT--EEETTEEESEEEEETTSEEESSS-----S--HHHHHSSSEEESS-S-----TTT-EEEEEEETTTEEEEEEEEETTEEEEEEEETTS-EE-

Radius of gyration: 13.18 Å; Cα contacts (8 Å, |Δi|>4): 239; chains: 1; bounding box: 35×25×32 Å

Mean predicted aligned error: 3.37 Å

Nearest PDB structures (foldseek):
  6j3y-assembly1_O  TM=1.226E-01  e=7.168E+00  Chaetoceros neogracilis

Foldseek 3Di:
DDKFWDPDLPDQWDKAFAPQPAWFDFPNDTARIWIGGLLQKIFGPDDDPPSDADPCVPPVGRMDHPVSHRKDDDSPFWIWIWDDDHNFWIKIWTGCINPDTDIWIGGSVNDTDD

Sequence (114 aa):
GEVMSFRYSWNEYQHIRFAGGFRFPFAGRSHSSAYISREGFITFDSEDTNYSPSLRSHFLLPRISALYSDLLISDTDSVISWKQVGTERVTITFQGVSDSNYQVSLLADGTVAI

Solvent-accessible surface area (backbone atoms only — not comparable to full-atom values): 6514 Å² total; per-residue (Å²): 103,69,79,45,59,62,91,51,81,84,46,65,57,46,81,44,74,56,55,89,80,28,42,38,43,53,90,94,41,76,36,52,41,38,22,41,34,70,61,57,31,37,26,56,89,52,80,78,86,79,52,66,69,43,72,66,62,50,69,72,48,65,58,49,54,84,78,67,44,75,65,52,74,42,86,87,65,35,46,49,34,35,34,45,45,77,57,50,35,39,37,39,38,40,33,39,43,58,88,34,72,52,49,45,31,46,25,45,88,39,50,77,48,111